Protein AF-A0A3A8PHU3-F1 (afdb_monomer)

Structure (mmCIF, N/CA/C/O backbone):
data_AF-A0A3A8PHU3-F1
#
_entry.id   AF-A0A3A8PHU3-F1
#
loop_
_atom_site.group_PDB
_atom_site.id
_atom_site.type_symbol
_atom_site.label_atom_id
_atom_site.label_alt_id
_atom_site.label_comp_id
_atom_site.label_asym_id
_atom_site.label_entity_id
_atom_site.label_seq_id
_atom_site.pdbx_PDB_ins_code
_atom_site.Cartn_x
_atom_site.Cartn_y
_atom_site.Cartn_z
_atom_site.occupancy
_atom_site.B_iso_or_equiv
_atom_site.auth_seq_id
_atom_site.auth_comp_id
_atom_site.auth_asym_id
_atom_site.auth_atom_id
_atom_site.pdbx_PDB_model_num
ATOM 1 N N . MET A 1 1 ? 0.176 2.051 28.033 1.00 44.84 1 MET A N 1
ATOM 2 C CA . MET A 1 1 ? 0.947 3.198 28.557 1.00 44.84 1 MET A CA 1
ATOM 3 C C . MET A 1 1 ? -0.028 4.339 28.749 1.00 44.84 1 MET A C 1
ATOM 5 O O . MET A 1 1 ? -0.521 4.879 27.767 1.00 44.84 1 MET A O 1
ATOM 9 N N . GLU A 1 2 ? -0.398 4.583 29.999 1.00 39.56 2 GLU A N 1
ATOM 10 C CA . GLU A 1 2 ? -1.423 5.552 30.385 1.00 39.56 2 GLU A CA 1
ATOM 11 C C . GLU A 1 2 ? -0.790 6.934 30.553 1.00 39.56 2 GLU A C 1
ATOM 13 O O . GLU A 1 2 ? 0.273 7.068 31.157 1.00 39.56 2 GLU A O 1
ATOM 18 N N . VAL A 1 3 ? -1.448 7.956 30.014 1.00 45.06 3 VAL A N 1
ATOM 19 C CA . VAL A 1 3 ? -1.248 9.345 30.427 1.00 45.06 3 VAL A CA 1
ATOM 20 C C . VAL A 1 3 ? -2.575 9.740 31.077 1.00 45.06 3 VAL A C 1
ATOM 22 O O . VAL A 1 3 ? -3.591 9.817 30.394 1.00 45.06 3 VAL A O 1
ATOM 25 N N . ASP A 1 4 ? -2.579 9.848 32.408 1.00 47.31 4 ASP A N 1
ATOM 26 C CA . ASP A 1 4 ? -3.698 10.277 33.270 1.00 47.31 4 ASP A CA 1
ATOM 27 C C . ASP A 1 4 ? -4.997 9.441 33.254 1.00 47.31 4 ASP A C 1
ATOM 29 O O . ASP A 1 4 ? -6.063 9.935 33.617 1.00 47.31 4 ASP A O 1
ATOM 33 N N . GLY A 1 5 ? -4.943 8.158 32.873 1.00 58.84 5 GLY A N 1
ATOM 34 C CA . GLY A 1 5 ? -6.094 7.243 32.987 1.00 58.84 5 GLY A CA 1
ATOM 35 C C . GLY A 1 5 ? -7.286 7.570 32.072 1.00 58.84 5 GLY A C 1
ATOM 36 O O . GLY A 1 5 ? -8.345 6.957 32.196 1.00 58.84 5 GLY A O 1
ATOM 37 N N . GLN A 1 6 ? -7.129 8.511 31.136 1.00 60.06 6 GLN A N 1
ATOM 38 C CA . GLN A 1 6 ? -8.112 8.782 30.089 1.00 60.06 6 GLN A CA 1
ATOM 39 C C . GLN A 1 6 ? -7.716 8.087 28.776 1.00 60.06 6 GLN A C 1
ATOM 41 O O . GLN A 1 6 ? -6.538 8.094 28.407 1.00 60.06 6 GLN A O 1
ATOM 46 N N . PRO A 1 7 ? -8.680 7.520 28.025 1.00 68.44 7 PRO A N 1
ATOM 47 C CA . PRO A 1 7 ? -8.408 6.971 26.702 1.00 68.44 7 PRO A CA 1
ATOM 48 C C . PRO A 1 7 ? -7.810 8.042 25.779 1.00 68.44 7 PRO A C 1
ATOM 50 O O . PRO A 1 7 ? -8.379 9.124 25.620 1.00 68.44 7 PRO A O 1
ATOM 53 N N . LEU A 1 8 ? -6.674 7.739 25.144 1.00 77.75 8 LEU A N 1
ATOM 54 C CA . LEU A 1 8 ? -6.095 8.601 24.113 1.00 77.75 8 LEU A CA 1
ATOM 55 C C . LEU A 1 8 ? -7.070 8.706 22.935 1.00 77.75 8 LEU A C 1
ATOM 57 O O . LEU A 1 8 ? -7.395 7.710 22.291 1.00 77.75 8 LEU A O 1
ATOM 61 N N . THR A 1 9 ? -7.519 9.921 22.627 1.00 85.31 9 THR A N 1
ATOM 62 C CA . THR A 1 9 ? -8.315 10.178 21.421 1.00 85.31 9 THR A CA 1
ATOM 63 C C . THR A 1 9 ? -7.416 10.190 20.176 1.00 85.31 9 THR A C 1
ATOM 65 O O . 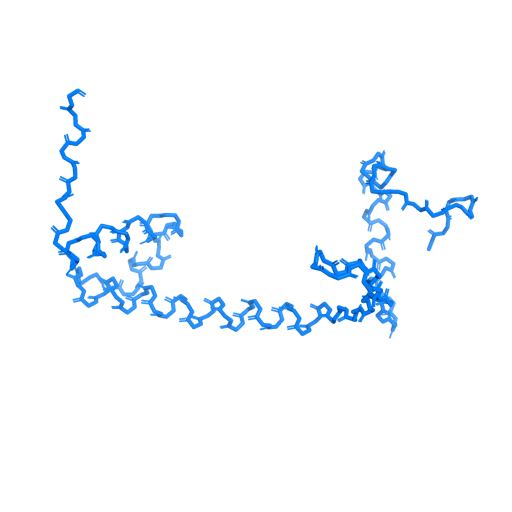THR A 1 9 ? -6.208 10.429 20.293 1.00 85.31 9 THR A O 1
ATOM 68 N N . PRO A 1 10 ? -7.962 9.997 18.957 1.00 80.50 10 PRO A N 1
ATOM 69 C CA . PRO A 1 10 ? -7.171 10.077 17.726 1.00 80.50 10 PRO A CA 1
ATOM 70 C C . PRO A 1 10 ? -6.433 11.410 17.548 1.00 80.50 10 PRO A C 1
ATOM 72 O O . PRO A 1 10 ? -5.294 11.437 17.078 1.00 80.50 10 PRO A O 1
ATOM 75 N N . ASP A 1 11 ? -7.053 12.523 17.940 1.00 87.12 11 ASP A N 1
ATOM 76 C CA . ASP A 1 11 ? -6.420 13.840 17.853 1.00 87.12 11 ASP A CA 1
ATOM 77 C C . ASP A 1 11 ? -5.423 14.071 18.993 1.00 87.12 11 ASP A C 1
ATOM 79 O O . ASP A 1 11 ? -4.344 14.616 18.757 1.00 87.12 11 ASP A O 1
ATOM 83 N N . GLY A 1 12 ? -5.710 13.551 20.192 1.00 89.06 12 GLY A N 1
ATOM 84 C CA . GLY A 1 12 ? -4.755 13.512 21.299 1.00 89.06 12 GLY A CA 1
ATOM 85 C C . GLY A 1 12 ? -3.481 12.746 20.934 1.00 89.06 12 GLY A C 1
ATOM 86 O O . GLY A 1 12 ? -2.381 13.226 21.192 1.00 89.06 12 GLY A O 1
ATOM 87 N N . TRP A 1 13 ? -3.607 11.613 20.236 1.00 87.75 13 TRP A N 1
ATOM 88 C CA . TRP A 1 13 ? -2.472 10.851 19.710 1.00 87.75 13 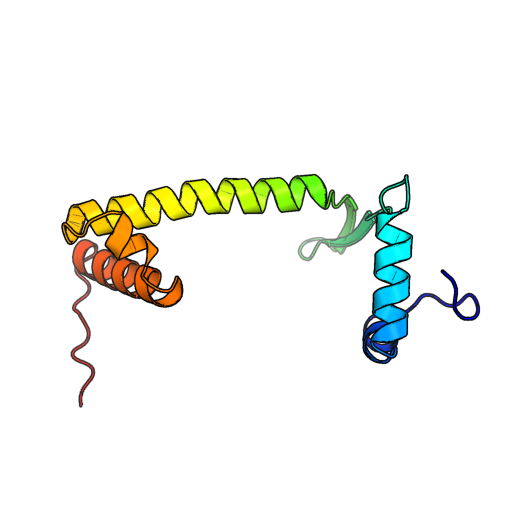TRP A CA 1
ATOM 89 C C . TRP A 1 13 ? -1.612 11.671 18.740 1.00 87.75 13 TRP A C 1
ATOM 91 O O . TRP A 1 13 ? -0.386 11.683 18.855 1.00 87.75 13 TRP A O 1
ATOM 101 N N . LYS A 1 14 ? -2.231 12.383 17.790 1.00 88.31 14 LYS A N 1
ATOM 102 C CA . LYS A 1 14 ? -1.503 13.215 16.813 1.00 88.31 14 LYS A CA 1
ATOM 103 C C . LYS A 1 14 ? -0.763 14.375 17.476 1.00 88.31 14 LYS A C 1
ATOM 105 O O . LYS A 1 14 ? 0.329 14.722 17.025 1.00 88.31 14 LYS A O 1
ATOM 110 N N . ALA A 1 15 ? -1.343 14.946 18.531 1.00 91.12 15 ALA A N 1
ATOM 111 C CA . ALA A 1 15 ? -0.757 16.045 19.290 1.00 91.12 15 ALA A CA 1
ATOM 112 C C . ALA A 1 15 ? 0.477 15.626 20.112 1.00 91.12 15 ALA A C 1
ATOM 114 O O . ALA A 1 15 ? 1.263 16.484 20.517 1.00 91.12 15 ALA A O 1
ATOM 115 N N . LEU A 1 16 ? 0.696 14.323 20.333 1.00 90.88 16 LEU A N 1
ATOM 116 C CA . LEU A 1 16 ? 1.872 13.842 21.052 1.00 90.88 16 LEU A CA 1
ATOM 117 C C . LEU A 1 16 ? 3.176 14.171 20.297 1.00 90.88 16 LEU A C 1
ATOM 119 O O . LEU A 1 16 ? 3.284 13.928 19.081 1.00 90.88 16 LEU A O 1
ATOM 123 N N . PRO A 1 17 ? 4.226 14.621 21.017 1.00 95.62 17 PRO A N 1
ATOM 124 C CA . PRO A 1 17 ? 5.563 14.752 20.453 1.00 95.62 17 PRO A CA 1
ATOM 125 C C . PRO A 1 17 ? 6.009 13.459 19.764 1.00 95.62 17 PRO A C 1
ATOM 127 O O . PRO A 1 17 ? 5.733 12.359 20.248 1.00 95.62 17 PRO A O 1
ATOM 130 N N . VAL A 1 18 ? 6.748 13.581 18.656 1.00 92.00 18 VAL A N 1
ATOM 131 C CA . VAL A 1 18 ? 7.228 12.424 17.871 1.00 92.00 18 VAL A CA 1
ATOM 132 C C . VAL A 1 18 ? 7.974 11.420 18.751 1.00 92.00 18 VAL A C 1
ATOM 134 O O . VAL A 1 18 ? 7.728 10.224 18.642 1.00 92.00 18 VAL A O 1
ATOM 137 N N . ARG A 1 19 ? 8.815 11.899 19.679 1.00 94.50 19 ARG A N 1
ATOM 138 C CA . ARG A 1 19 ? 9.543 11.040 20.628 1.00 94.50 19 ARG A CA 1
ATOM 139 C C . ARG A 1 19 ? 8.611 10.172 21.478 1.00 94.50 19 ARG A C 1
ATOM 141 O O . ARG A 1 19 ? 8.923 9.016 21.727 1.00 94.50 19 ARG A O 1
ATOM 148 N N . SER A 1 20 ? 7.464 10.713 21.888 1.00 94.12 20 SER A N 1
ATOM 149 C CA . SER A 1 20 ? 6.497 9.999 22.719 1.00 94.12 20 SER A CA 1
ATOM 150 C C . SER A 1 20 ? 5.800 8.919 21.901 1.00 94.12 20 SER A C 1
ATOM 152 O O . SER A 1 20 ? 5.749 7.775 22.332 1.00 94.12 20 SER A O 1
ATOM 154 N N . ARG A 1 21 ? 5.351 9.242 20.681 1.00 91.62 21 ARG A N 1
ATOM 155 C CA . ARG A 1 21 ? 4.777 8.247 19.756 1.00 91.62 21 ARG A CA 1
ATOM 156 C C . ARG A 1 21 ? 5.772 7.136 19.414 1.00 91.62 21 ARG A C 1
ATOM 158 O O . ARG A 1 21 ? 5.391 5.972 19.382 1.00 91.62 21 ARG A O 1
ATOM 165 N N . HIS A 1 22 ? 7.041 7.486 19.209 1.00 90.12 22 HIS A N 1
ATOM 166 C CA . HIS A 1 22 ? 8.106 6.515 18.962 1.00 90.12 22 HIS A CA 1
ATOM 167 C C . HIS A 1 22 ? 8.315 5.592 20.172 1.00 90.12 22 HIS A C 1
ATOM 169 O O . HIS A 1 22 ? 8.356 4.378 20.008 1.00 90.12 22 HIS A O 1
ATOM 175 N N . ALA A 1 23 ? 8.384 6.142 21.388 1.00 91.06 23 ALA A N 1
ATOM 176 C CA . ALA A 1 23 ? 8.533 5.347 22.606 1.00 91.06 23 ALA A CA 1
ATOM 177 C C . ALA A 1 23 ? 7.359 4.371 22.814 1.00 91.06 23 ALA A C 1
ATOM 179 O O . ALA A 1 23 ? 7.582 3.218 23.170 1.00 91.06 23 ALA A O 1
ATOM 180 N N . VAL A 1 24 ? 6.121 4.802 22.521 1.00 87.75 24 VAL A N 1
ATOM 181 C CA . VAL A 1 24 ? 4.938 3.919 22.523 1.00 87.75 24 VAL A CA 1
ATOM 182 C C . VAL A 1 24 ? 5.123 2.764 21.536 1.00 87.75 24 VAL A C 1
ATOM 184 O O . VAL A 1 24 ? 4.864 1.619 21.888 1.00 87.75 24 VAL A O 1
ATOM 187 N N . ALA A 1 25 ? 5.560 3.056 20.307 1.00 86.12 25 ALA A N 1
ATOM 188 C CA . ALA A 1 25 ? 5.719 2.045 19.264 1.00 86.12 25 ALA A CA 1
ATOM 189 C C . ALA A 1 25 ? 6.768 0.984 19.636 1.00 86.12 25 ALA A C 1
ATOM 191 O O . ALA A 1 25 ? 6.520 -0.200 19.428 1.00 86.12 25 ALA A O 1
ATOM 192 N N . LEU A 1 26 ? 7.895 1.392 20.229 1.00 88.75 26 LEU A N 1
ATOM 193 C CA . LEU A 1 26 ? 8.912 0.458 20.724 1.00 88.75 26 LEU A CA 1
ATOM 194 C C . LEU A 1 26 ? 8.369 -0.420 21.855 1.00 88.75 26 LEU A C 1
ATOM 196 O O . LEU A 1 26 ? 8.487 -1.638 21.785 1.00 88.75 26 LEU A O 1
ATOM 200 N N . ALA A 1 27 ? 7.691 0.176 22.838 1.00 87.31 27 ALA A N 1
ATOM 201 C CA . ALA A 1 27 ? 7.095 -0.579 23.938 1.00 87.31 27 ALA A CA 1
ATOM 202 C C . ALA A 1 27 ? 6.031 -1.589 23.461 1.00 87.31 27 ALA A C 1
ATOM 204 O O . ALA A 1 27 ? 5.922 -2.677 24.018 1.00 87.31 27 ALA A O 1
ATOM 205 N N . LEU A 1 28 ? 5.255 -1.253 22.422 1.00 81.19 28 LEU A N 1
ATOM 206 C CA . LEU A 1 28 ? 4.307 -2.183 21.796 1.00 81.19 28 LEU A CA 1
ATOM 207 C C . LEU A 1 28 ? 5.015 -3.314 21.041 1.00 81.19 28 LEU A C 1
ATOM 209 O O . LEU A 1 28 ? 4.552 -4.448 21.093 1.00 81.19 28 LEU A O 1
ATOM 213 N N . ALA A 1 29 ? 6.123 -3.020 20.355 1.00 80.75 29 ALA A N 1
ATOM 214 C CA . ALA A 1 29 ? 6.898 -4.014 19.612 1.00 80.75 29 ALA A CA 1
ATOM 215 C C . ALA A 1 29 ? 7.602 -5.032 20.526 1.00 80.75 29 ALA A C 1
ATOM 217 O O . ALA A 1 29 ? 7.792 -6.179 20.132 1.00 80.75 29 ALA A O 1
ATOM 218 N N . GLU A 1 30 ? 7.970 -4.621 21.740 1.00 85.44 30 GLU A N 1
ATOM 219 C CA . GLU A 1 30 ? 8.530 -5.499 22.777 1.00 85.44 30 GLU A CA 1
ATOM 220 C C . GLU A 1 30 ? 7.455 -6.314 23.520 1.00 85.44 30 GLU A C 1
ATOM 222 O O . GLU A 1 30 ? 7.773 -7.252 24.254 1.00 85.44 30 GLU A O 1
ATOM 227 N N . GLY A 1 31 ? 6.177 -5.971 23.339 1.00 81.06 31 GLY A N 1
ATOM 228 C CA . GLY A 1 31 ? 5.059 -6.672 23.953 1.00 81.06 31 GLY A CA 1
ATOM 229 C C . GLY A 1 31 ? 4.908 -8.102 23.429 1.00 81.06 31 GLY A C 1
ATOM 230 O O . GLY A 1 31 ? 5.044 -8.376 22.241 1.00 81.06 31 GLY A O 1
ATOM 231 N N . THR A 1 32 ? 4.567 -9.031 24.322 1.00 73.06 32 THR A N 1
ATOM 232 C CA . THR A 1 32 ? 4.320 -10.445 23.976 1.00 73.06 32 THR A CA 1
ATOM 233 C C . THR A 1 32 ? 2.858 -10.740 23.641 1.00 73.06 32 THR A C 1
ATOM 235 O O . THR A 1 32 ? 2.530 -11.852 23.236 1.00 73.06 32 THR A O 1
ATOM 238 N N . THR A 1 33 ? 1.969 -9.761 23.830 1.00 74.50 33 THR A N 1
ATOM 239 C CA . THR A 1 33 ? 0.527 -9.874 23.583 1.00 74.50 33 THR A CA 1
ATOM 240 C C . THR A 1 33 ? 0.125 -8.855 22.528 1.00 74.50 33 THR A C 1
ATOM 242 O O . THR A 1 33 ? 0.460 -7.676 22.648 1.00 74.50 33 THR A O 1
ATOM 245 N N . ALA A 1 34 ? -0.588 -9.304 21.497 1.00 69.00 34 ALA A N 1
ATOM 246 C CA . ALA A 1 34 ? -1.159 -8.400 20.509 1.00 69.00 34 ALA A CA 1
ATOM 247 C C . ALA A 1 34 ? -2.250 -7.529 21.165 1.00 69.00 34 ALA A C 1
ATOM 249 O O . ALA A 1 34 ? -2.959 -8.018 22.047 1.00 69.00 34 ALA A O 1
ATOM 250 N N . PRO A 1 35 ? -2.400 -6.253 20.770 1.00 70.50 35 PRO A N 1
ATOM 251 C CA . PRO A 1 35 ? -3.519 -5.447 21.234 1.00 70.50 35 PRO A CA 1
ATOM 252 C C . PRO A 1 35 ? -4.842 -6.099 20.816 1.00 70.50 35 PRO A C 1
ATOM 254 O O . PRO A 1 35 ? -4.970 -6.560 19.682 1.00 70.50 35 PRO A O 1
ATOM 257 N N . ASP A 1 36 ? -5.813 -6.109 21.729 1.00 74.56 36 ASP A N 1
ATOM 258 C CA . ASP A 1 36 ? -7.199 -6.425 21.393 1.00 74.56 36 ASP A CA 1
ATOM 259 C C . ASP A 1 36 ? -7.732 -5.342 20.440 1.00 74.56 36 ASP A C 1
ATOM 261 O O . ASP A 1 36 ? -7.638 -4.142 20.719 1.00 74.56 36 ASP A O 1
ATOM 265 N N . LEU A 1 37 ? -8.222 -5.775 19.281 1.00 82.06 37 LEU A N 1
ATOM 266 C CA . LEU A 1 37 ? -8.710 -4.922 18.200 1.00 82.06 37 LEU A CA 1
ATOM 267 C C . LEU A 1 37 ? -10.177 -5.239 17.881 1.00 82.06 37 LEU A C 1
ATOM 269 O O . LEU A 1 37 ? -10.583 -5.306 16.716 1.00 82.06 37 LEU A O 1
ATOM 273 N N . GLY A 1 38 ? -10.974 -5.409 18.938 1.00 86.62 38 GLY A N 1
ATOM 274 C CA . GLY A 1 38 ? -12.429 -5.387 18.875 1.00 86.62 38 GLY A CA 1
ATOM 275 C C . GLY A 1 38 ? -12.964 -4.038 18.381 1.00 86.62 38 GLY A C 1
ATOM 276 O O . GLY A 1 38 ? -12.651 -2.967 18.907 1.00 86.62 38 GLY A O 1
ATOM 277 N N . LEU A 1 39 ? -13.798 -4.085 17.348 1.00 85.38 39 LEU A N 1
ATOM 278 C CA . LEU A 1 39 ? -14.504 -2.953 16.762 1.00 85.38 39 LEU A CA 1
ATOM 279 C C . LEU A 1 39 ? -16.000 -3.143 16.994 1.00 85.38 39 LEU A C 1
ATOM 281 O O . LEU A 1 39 ? -16.591 -4.124 16.548 1.00 85.38 39 LEU A O 1
ATOM 285 N N . LEU A 1 40 ? -16.626 -2.159 17.634 1.00 90.31 40 LEU A N 1
ATOM 286 C CA . LEU A 1 40 ? -18.076 -2.086 17.759 1.00 90.31 40 LEU A CA 1
ATOM 287 C C . LEU A 1 40 ? -18.618 -1.044 16.787 1.00 90.31 40 LEU A C 1
ATOM 289 O O . LEU A 1 40 ? -18.287 0.140 16.858 1.00 90.31 40 LEU A O 1
ATOM 293 N N . GLY A 1 41 ? -19.468 -1.495 15.872 1.00 90.25 41 GLY A N 1
ATOM 294 C CA . GLY A 1 41 ? -20.130 -0.657 14.883 1.00 90.25 41 GLY A CA 1
ATOM 295 C C . GLY A 1 41 ? -21.638 -0.859 14.888 1.00 90.25 41 GLY A C 1
ATOM 296 O O . GLY A 1 41 ? -22.164 -1.796 15.487 1.00 90.25 41 GLY A O 1
ATOM 297 N N . ARG A 1 42 ? -22.357 0.017 14.186 1.00 94.44 42 ARG A N 1
ATOM 298 C CA . ARG A 1 42 ? -23.765 -0.218 13.851 1.00 94.44 42 ARG A CA 1
ATOM 299 C C . ARG A 1 42 ? -23.897 -0.598 12.390 1.00 94.44 42 ARG A C 1
ATOM 301 O O . ARG A 1 42 ? -23.265 0.012 11.531 1.00 94.44 42 ARG A O 1
ATOM 308 N N . CYS A 1 43 ? -24.758 -1.569 12.111 1.00 92.38 43 CYS A N 1
ATOM 309 C CA . CYS A 1 43 ? 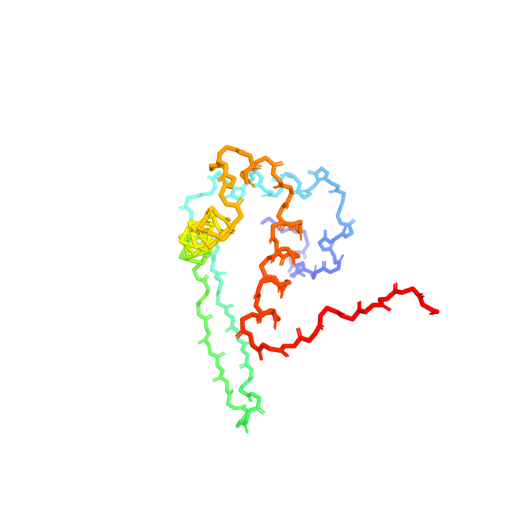-25.122 -1.907 10.745 1.00 92.38 43 CYS A CA 1
ATOM 310 C C . CYS A 1 43 ? -25.799 -0.697 10.077 1.00 92.38 43 CYS A C 1
ATOM 312 O O . CYS A 1 43 ? -26.826 -0.239 10.588 1.00 92.38 43 CYS A O 1
ATOM 314 N N . PRO A 1 44 ? -25.299 -0.200 8.930 1.00 92.06 44 PRO A N 1
ATOM 315 C CA . PRO A 1 44 ? -25.900 0.950 8.255 1.00 92.06 44 PRO A CA 1
ATOM 316 C C . PRO A 1 44 ? -27.307 0.656 7.708 1.00 92.06 44 PRO A C 1
ATOM 318 O O . PRO A 1 44 ? -28.066 1.585 7.462 1.00 92.06 44 PRO A O 1
ATOM 321 N N . GLN A 1 45 ? -27.674 -0.620 7.541 1.00 95.75 45 GLN A N 1
ATOM 322 C CA . GLN A 1 45 ? -28.977 -1.027 7.009 1.00 95.75 45 GLN A CA 1
ATOM 323 C C . GLN A 1 45 ? -30.039 -1.239 8.100 1.00 95.75 45 GLN A C 1
ATOM 325 O O . GLN A 1 45 ? -31.183 -0.836 7.917 1.00 95.75 45 GLN A O 1
ATOM 330 N N . CYS A 1 46 ? -29.693 -1.886 9.220 1.00 96.19 46 CYS A N 1
ATOM 331 C CA . CYS A 1 46 ? -30.671 -2.283 10.247 1.00 96.19 46 CYS A CA 1
ATOM 332 C C . CYS A 1 46 ? -30.388 -1.727 11.650 1.00 96.19 46 CYS A C 1
ATOM 334 O O . CYS A 1 46 ? -31.152 -1.992 12.573 1.00 96.19 46 CYS A O 1
ATOM 336 N N . SER A 1 47 ? -29.309 -0.959 11.831 1.00 94.75 47 SER A N 1
ATOM 337 C CA . SER A 1 47 ? -28.880 -0.375 13.114 1.00 94.75 47 SER A CA 1
ATOM 338 C C . SER A 1 47 ? -28.529 -1.363 14.235 1.00 94.75 47 SER A C 1
ATOM 340 O O . SER A 1 47 ? -28.247 -0.921 15.349 1.00 94.75 47 SER A O 1
ATOM 342 N N . ALA A 1 48 ? -28.498 -2.671 13.963 1.00 95.69 48 ALA A N 1
ATOM 343 C CA . ALA A 1 48 ? -28.017 -3.662 14.921 1.00 95.69 48 ALA A CA 1
ATOM 344 C C . ALA A 1 48 ? -26.540 -3.423 15.272 1.00 95.69 48 ALA A C 1
ATOM 346 O O . ALA A 1 48 ? -25.769 -2.938 14.436 1.00 95.69 48 ALA A O 1
ATOM 347 N N . TRP A 1 49 ? -26.155 -3.774 16.500 1.00 95.31 49 TRP A N 1
ATOM 348 C CA . TRP A 1 49 ? -24.754 -3.783 16.909 1.00 95.31 49 TRP A CA 1
ATOM 349 C C . TRP A 1 49 ? -24.002 -4.893 16.177 1.00 95.31 49 TRP A C 1
ATOM 351 O O . TRP A 1 49 ? -24.483 -6.019 16.071 1.00 95.31 49 TRP A O 1
ATOM 361 N N . LEU A 1 50 ? -22.832 -4.540 15.661 1.00 92.25 50 LEU A N 1
ATOM 362 C CA . LEU A 1 50 ? -21.876 -5.435 15.033 1.00 92.25 50 LEU A CA 1
ATOM 363 C C . LEU A 1 50 ? -20.610 -5.405 15.875 1.00 92.25 50 LEU A C 1
ATOM 365 O O . LEU A 1 50 ? -20.051 -4.331 16.098 1.00 92.25 50 LEU A O 1
ATOM 369 N N . GLU A 1 51 ? -20.170 -6.575 16.307 1.00 91.12 51 GLU A N 1
ATOM 370 C CA . GLU A 1 51 ? -18.865 -6.776 16.919 1.00 91.12 51 GLU A CA 1
ATOM 371 C C . GLU A 1 51 ? -17.967 -7.440 15.879 1.00 91.12 51 GLU A C 1
ATOM 373 O O . GLU A 1 51 ? -18.335 -8.456 15.284 1.00 91.12 51 GLU A O 1
ATOM 378 N N . LEU A 1 52 ? -16.835 -6.807 15.583 1.00 86.56 52 LEU A N 1
ATOM 379 C CA . LEU A 1 52 ? -15.858 -7.300 14.626 1.00 86.56 52 LEU A CA 1
ATOM 380 C C . LEU A 1 52 ? -14.506 -7.397 15.311 1.00 86.56 52 LEU A C 1
ATOM 382 O O . LEU A 1 52 ? -14.064 -6.437 15.931 1.00 86.56 52 LEU A O 1
ATOM 386 N N . GLU A 1 53 ? -13.813 -8.510 15.124 1.00 86.50 53 GLU A N 1
ATOM 387 C CA . GLU A 1 53 ? -12.404 -8.604 15.486 1.00 86.50 53 GLU A CA 1
ATOM 388 C C . GLU A 1 53 ? -11.539 -8.297 14.268 1.00 86.50 53 GLU A C 1
ATOM 390 O O . GLU A 1 53 ? -11.716 -8.871 13.186 1.00 86.50 53 GLU A O 1
ATOM 395 N N . LEU A 1 54 ? -10.597 -7.374 14.438 1.00 84.12 54 LEU A N 1
ATOM 396 C CA . LEU A 1 54 ? -9.596 -7.080 13.428 1.00 84.12 54 LEU A CA 1
ATOM 397 C C . LEU A 1 54 ? -8.281 -7.759 13.802 1.00 84.12 54 LEU A C 1
ATOM 399 O O . LEU A 1 54 ? -7.551 -7.267 14.652 1.00 84.12 54 LEU A O 1
ATOM 403 N N . ASP A 1 55 ? -7.929 -8.839 13.110 1.00 82.94 55 ASP A N 1
ATOM 404 C CA . ASP A 1 55 ? -6.573 -9.384 13.186 1.00 82.94 55 ASP A CA 1
ATOM 405 C C . ASP A 1 55 ? -5.639 -8.566 12.263 1.00 82.94 55 ASP A C 1
ATOM 407 O O . ASP A 1 55 ? -5.751 -8.647 11.029 1.00 82.94 55 ASP A O 1
ATOM 411 N N . PRO A 1 56 ? -4.705 -7.770 12.819 1.00 80.12 56 PRO A N 1
ATOM 412 C CA . PRO A 1 56 ? -3.823 -6.917 12.036 1.00 80.12 56 PRO A CA 1
ATOM 413 C C . PRO A 1 56 ? -2.799 -7.737 11.241 1.00 80.12 56 PRO A C 1
ATOM 415 O O . PRO A 1 56 ? -2.384 -7.307 10.162 1.00 80.12 56 PRO A O 1
ATOM 418 N N . PHE A 1 57 ? -2.417 -8.925 11.720 1.00 80.75 57 PHE A N 1
ATOM 419 C CA . PHE A 1 57 ? -1.499 -9.817 11.019 1.00 80.75 57 PHE A CA 1
ATOM 420 C C . PHE A 1 57 ? -2.197 -10.502 9.852 1.00 80.75 57 PHE A C 1
ATOM 422 O O . PHE A 1 57 ? -1.643 -10.538 8.753 1.00 80.75 57 PHE A O 1
ATOM 429 N N . ALA A 1 58 ? -3.423 -10.992 10.047 1.00 82.12 58 ALA A N 1
ATOM 430 C CA . ALA A 1 58 ? -4.215 -11.548 8.954 1.00 82.12 58 ALA A CA 1
ATOM 431 C C . ALA A 1 58 ? -4.518 -10.489 7.885 1.00 82.12 58 ALA A C 1
ATOM 433 O O . ALA A 1 58 ? -4.400 -10.781 6.690 1.00 82.12 58 ALA A O 1
ATOM 434 N N . LEU A 1 59 ? -4.845 -9.258 8.298 1.00 83.00 59 LEU A N 1
ATOM 435 C 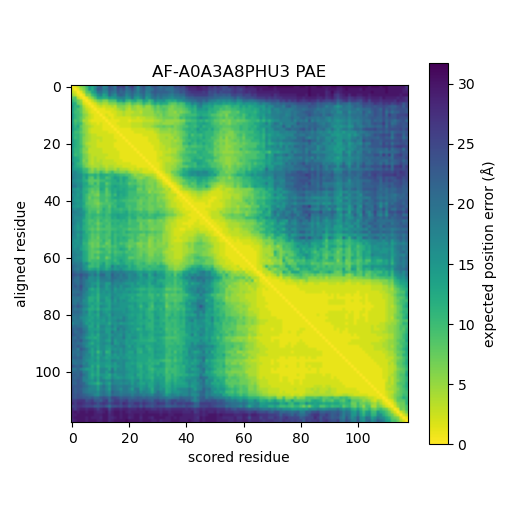CA . LEU A 1 59 ? -5.040 -8.127 7.394 1.00 83.00 59 LEU A CA 1
ATOM 436 C C . LEU A 1 59 ? -3.765 -7.838 6.597 1.00 83.00 59 LEU A C 1
ATOM 438 O O . LEU A 1 59 ? -3.798 -7.871 5.370 1.00 83.00 59 LEU A O 1
ATOM 442 N N . LEU A 1 60 ? -2.632 -7.624 7.273 1.00 81.56 60 LEU A N 1
ATOM 443 C CA . LEU A 1 60 ? -1.353 -7.355 6.616 1.00 81.56 60 LEU A CA 1
ATOM 444 C C . LEU A 1 60 ? -0.963 -8.487 5.662 1.00 81.56 60 LEU A C 1
ATOM 446 O O . LEU A 1 60 ? -0.600 -8.235 4.518 1.00 81.56 60 LEU A O 1
ATOM 450 N N . ALA A 1 61 ? -1.080 -9.741 6.098 1.00 78.62 61 ALA A N 1
ATOM 451 C CA . ALA A 1 61 ? -0.755 -10.895 5.273 1.00 78.62 61 ALA A CA 1
ATOM 452 C C . ALA A 1 61 ? -1.666 -10.995 4.038 1.00 78.62 61 ALA A C 1
ATOM 454 O O . ALA A 1 61 ? -1.200 -11.373 2.963 1.00 78.62 61 ALA A O 1
ATOM 455 N N . ARG A 1 62 ? -2.951 -10.634 4.160 1.00 80.75 62 ARG A N 1
ATOM 456 C CA . ARG A 1 62 ? -3.870 -10.527 3.019 1.00 80.75 62 ARG A CA 1
ATOM 457 C C . ARG A 1 62 ? -3.444 -9.420 2.060 1.00 80.75 62 ARG A C 1
ATOM 459 O O . ARG A 1 62 ? -3.398 -9.680 0.864 1.00 80.75 62 ARG A O 1
ATOM 466 N N . GLU A 1 63 ? -3.112 -8.232 2.559 1.00 82.50 63 GLU A N 1
ATOM 467 C CA . GLU A 1 63 ? -2.670 -7.113 1.716 1.00 82.50 63 GLU A CA 1
ATOM 468 C C . GLU A 1 63 ? -1.344 -7.424 1.006 1.00 82.50 63 GLU A C 1
ATOM 470 O O . GLU A 1 63 ? -1.193 -7.131 -0.178 1.00 82.50 63 GLU A O 1
ATOM 475 N N . LEU A 1 64 ? -0.407 -8.096 1.683 1.00 80.88 64 LEU A N 1
ATOM 476 C CA . LEU A 1 64 ? 0.855 -8.544 1.087 1.00 80.88 64 LEU A CA 1
ATOM 477 C C . LEU A 1 64 ? 0.629 -9.605 0.000 1.00 80.88 64 LEU A C 1
ATOM 479 O O . LEU A 1 64 ? 1.133 -9.454 -1.113 1.00 80.88 64 LEU A O 1
ATOM 483 N N . ARG A 1 65 ? -0.166 -10.649 0.284 1.00 78.56 65 ARG A N 1
ATOM 484 C CA . ARG A 1 65 ? -0.509 -11.688 -0.707 1.00 78.56 65 ARG A CA 1
ATOM 485 C C . ARG A 1 65 ? -1.272 -11.110 -1.897 1.00 78.56 65 ARG A C 1
ATOM 487 O O . ARG A 1 65 ? -0.945 -11.413 -3.041 1.00 78.56 65 ARG A O 1
ATOM 494 N N . GLY A 1 66 ? -2.261 -10.257 -1.633 1.00 77.00 66 GLY A N 1
ATOM 495 C CA . GLY A 1 66 ? -3.020 -9.559 -2.667 1.00 77.00 66 GLY A CA 1
ATOM 496 C C . GLY A 1 66 ? -2.133 -8.632 -3.497 1.00 77.00 66 GLY A C 1
ATOM 497 O O . GLY A 1 66 ? -2.301 -8.550 -4.710 1.00 77.00 66 GLY A O 1
ATOM 498 N N . GLY A 1 67 ? -1.152 -7.983 -2.868 1.00 81.25 67 GLY A N 1
ATOM 499 C CA . GLY A 1 67 ? -0.160 -7.146 -3.534 1.00 81.25 67 GLY A CA 1
ATOM 500 C C . GLY A 1 67 ? 0.713 -7.921 -4.521 1.00 81.25 67 GLY A C 1
ATOM 501 O O . GLY A 1 67 ? 0.891 -7.453 -5.643 1.00 81.25 67 GLY A O 1
ATOM 502 N N . ALA A 1 68 ? 1.198 -9.104 -4.134 1.00 81.06 68 ALA A N 1
ATOM 503 C CA . ALA A 1 68 ? 2.011 -9.962 -4.998 1.00 81.06 68 ALA A CA 1
ATOM 504 C C . ALA A 1 68 ? 1.222 -10.462 -6.221 1.00 81.06 68 ALA A C 1
ATOM 506 O O . ALA A 1 68 ? 1.607 -10.170 -7.350 1.00 81.06 68 ALA A O 1
ATOM 507 N N . ALA A 1 69 ? 0.059 -11.089 -6.007 1.00 85.69 69 ALA A N 1
ATOM 508 C CA . ALA A 1 69 ? -0.785 -11.585 -7.102 1.00 85.69 69 ALA A CA 1
ATOM 509 C C . ALA A 1 69 ? -1.246 -10.456 -8.047 1.00 85.69 69 ALA A C 1
ATOM 511 O O . ALA A 1 69 ? -1.336 -10.617 -9.268 1.00 85.69 69 ALA A O 1
ATOM 512 N N . ARG A 1 70 ? -1.516 -9.269 -7.488 1.00 88.12 70 ARG A N 1
ATOM 513 C CA . ARG A 1 70 ? -1.844 -8.083 -8.279 1.00 88.12 70 ARG A CA 1
ATOM 514 C C . ARG A 1 70 ? -0.653 -7.612 -9.105 1.00 88.12 70 ARG A C 1
ATOM 516 O O . ARG A 1 70 ? -0.847 -7.292 -10.270 1.00 88.12 70 ARG A O 1
ATOM 523 N N . LEU A 1 71 ? 0.548 -7.558 -8.530 1.00 92.88 71 LEU A N 1
ATOM 524 C CA . LEU A 1 71 ? 1.746 -7.137 -9.255 1.00 92.88 71 LEU A CA 1
ATOM 525 C C . LEU A 1 71 ? 2.072 -8.100 -10.401 1.00 92.88 71 LEU A C 1
ATOM 527 O O . LEU A 1 71 ? 2.371 -7.636 -11.495 1.00 92.88 71 LEU A O 1
ATOM 531 N N . GLU A 1 72 ? 1.942 -9.407 -10.180 1.00 93.75 72 GLU A N 1
ATOM 532 C CA . GLU A 1 72 ? 2.091 -10.419 -11.232 1.00 93.75 72 GLU A CA 1
ATOM 533 C C . GLU A 1 72 ? 1.108 -10.176 -12.384 1.00 93.75 72 GLU A C 1
ATOM 535 O O . GLU A 1 72 ? 1.506 -10.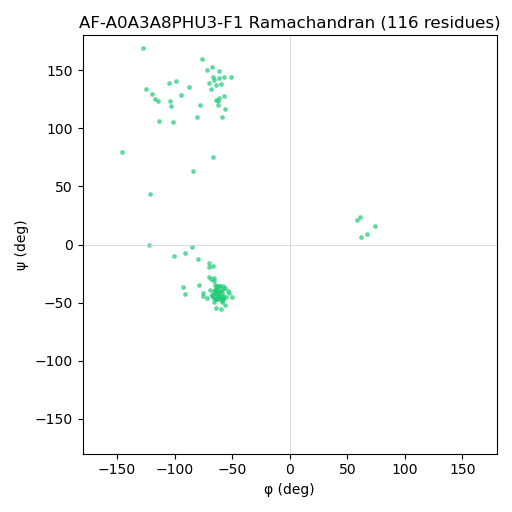176 -13.545 1.00 93.75 72 GLU A O 1
ATOM 540 N N . SER A 1 73 ? -0.156 -9.873 -12.071 1.00 94.75 73 SER A N 1
ATOM 541 C CA . SER A 1 73 ? -1.167 -9.537 -13.083 1.00 94.75 73 SER A CA 1
ATOM 542 C C . SER A 1 73 ? -0.830 -8.238 -13.831 1.00 94.75 73 SER A C 1
ATOM 544 O O . SER A 1 73 ? -0.971 -8.171 -15.050 1.00 94.75 73 SER A O 1
ATOM 546 N N . GLU A 1 74 ? -0.357 -7.206 -13.118 1.00 96.88 74 GLU A N 1
ATOM 547 C CA . GLU A 1 74 ? 0.100 -5.945 -13.721 1.00 96.88 74 GLU A CA 1
ATOM 548 C C . GLU A 1 74 ? 1.251 -6.197 -14.710 1.00 96.88 74 GLU A C 1
ATOM 550 O O . GLU A 1 74 ? 1.203 -5.723 -15.845 1.00 96.88 74 GLU A O 1
ATOM 555 N N . VAL A 1 75 ? 2.273 -6.952 -14.291 1.00 97.81 75 VAL A N 1
ATOM 556 C CA . VAL A 1 75 ? 3.447 -7.280 -15.113 1.00 97.81 75 VAL A CA 1
ATOM 557 C C . VAL A 1 75 ? 3.050 -8.134 -16.308 1.00 97.81 75 VAL A C 1
ATOM 559 O O . VAL A 1 75 ? 3.436 -7.805 -17.425 1.00 97.81 75 VAL A O 1
ATOM 562 N N . HIS A 1 76 ? 2.250 -9.181 -16.096 1.00 97.56 76 HIS A N 1
ATOM 563 C CA . HIS A 1 76 ? 1.793 -10.069 -17.158 1.00 97.56 76 HIS A CA 1
ATOM 564 C C . HIS A 1 76 ? 1.076 -9.297 -18.269 1.00 97.56 76 HIS A C 1
ATOM 566 O O . HIS A 1 76 ? 1.473 -9.397 -19.428 1.00 97.56 76 HIS A O 1
ATOM 572 N N . CYS A 1 77 ? 0.076 -8.477 -17.927 1.00 97.69 77 CYS A N 1
ATOM 573 C CA . CYS A 1 77 ? -0.669 -7.700 -18.918 1.00 97.69 77 CYS A CA 1
ATOM 574 C C . CYS A 1 77 ? 0.233 -6.712 -19.669 1.00 97.69 77 CYS A C 1
ATOM 576 O O . CYS A 1 77 ? 0.156 -6.607 -20.892 1.00 97.69 77 CYS A O 1
ATOM 578 N N . LEU A 1 78 ? 1.113 -5.997 -18.960 1.00 98.31 78 LEU A N 1
ATOM 579 C CA . LEU A 1 78 ? 2.002 -5.026 -19.598 1.00 98.31 78 LEU A CA 1
ATOM 580 C C . LEU A 1 78 ? 3.037 -5.702 -20.506 1.00 98.31 78 LEU A C 1
ATOM 582 O O . LEU A 1 78 ? 3.242 -5.246 -21.627 1.00 98.31 78 LEU A O 1
ATOM 586 N N . ALA A 1 79 ? 3.650 -6.800 -20.064 1.00 98.38 79 ALA A N 1
ATOM 587 C CA . ALA A 1 79 ? 4.611 -7.553 -20.865 1.00 98.38 79 ALA A CA 1
ATOM 588 C C . ALA A 1 79 ? 3.943 -8.189 -22.092 1.00 98.38 79 ALA A C 1
ATOM 590 O O . ALA A 1 79 ? 4.508 -8.165 -23.183 1.00 98.38 79 ALA A O 1
ATOM 591 N N . PHE A 1 80 ? 2.726 -8.717 -21.938 1.00 98.12 80 PHE A N 1
ATOM 592 C CA . PHE A 1 80 ? 1.991 -9.356 -23.027 1.00 98.12 80 PHE A CA 1
ATOM 593 C C . PHE A 1 80 ? 1.631 -8.372 -24.150 1.00 98.12 80 PHE A C 1
ATOM 595 O O . PHE A 1 80 ? 1.781 -8.717 -25.318 1.00 98.12 80 PHE A O 1
ATOM 602 N N . HIS A 1 81 ? 1.203 -7.151 -23.809 1.00 97.94 81 HIS A N 1
ATOM 603 C CA . HIS A 1 81 ? 0.738 -6.165 -24.793 1.00 97.94 81 HIS A CA 1
ATOM 604 C C . HIS A 1 81 ? 1.824 -5.210 -25.302 1.00 97.94 81 HIS A C 1
ATOM 606 O O . HIS A 1 81 ? 1.809 -4.840 -26.472 1.00 97.94 81 HIS A O 1
ATOM 612 N N . TYR A 1 82 ? 2.760 -4.796 -24.445 1.00 96.94 82 TYR A N 1
ATOM 613 C CA . TYR A 1 82 ? 3.810 -3.839 -24.819 1.00 96.94 82 TYR A CA 1
ATOM 614 C C . TYR A 1 82 ? 5.159 -4.501 -25.114 1.00 96.94 82 TYR A C 1
ATOM 616 O O . TYR A 1 82 ? 6.068 -3.830 -25.602 1.00 96.94 82 TYR A O 1
ATOM 624 N N . HIS A 1 83 ? 5.306 -5.798 -24.818 1.00 97.69 83 HIS A N 1
ATOM 625 C CA . HIS A 1 83 ? 6.540 -6.573 -25.007 1.00 97.69 83 HIS A CA 1
ATOM 626 C C . HIS A 1 83 ? 7.764 -6.019 -24.263 1.00 97.69 83 HIS A C 1
ATOM 628 O O . HIS A 1 83 ? 8.906 -6.329 -24.603 1.00 97.69 83 HIS A O 1
ATOM 634 N N . TRP A 1 84 ? 7.537 -5.209 -23.227 1.00 98.31 84 TRP A N 1
ATOM 635 C CA . TRP A 1 84 ? 8.593 -4.760 -22.326 1.00 98.31 84 TRP A CA 1
ATOM 636 C C . TRP A 1 84 ? 9.065 -5.905 -21.438 1.00 98.31 84 TRP A C 1
ATOM 638 O O . TRP A 1 84 ? 8.289 -6.800 -21.090 1.00 98.31 84 TRP A O 1
ATOM 648 N N . SER A 1 85 ? 10.339 -5.860 -21.049 1.00 98.06 85 SER A N 1
ATOM 649 C CA . SER A 1 85 ? 10.866 -6.833 -20.101 1.00 98.06 85 SER A CA 1
ATOM 650 C C . SER A 1 85 ? 10.226 -6.641 -18.723 1.00 98.06 85 SER A C 1
ATOM 652 O O . SER A 1 85 ? 9.840 -5.532 -18.342 1.00 98.06 85 SER A O 1
ATOM 654 N N . GLU A 1 86 ? 10.149 -7.719 -17.941 1.00 97.56 86 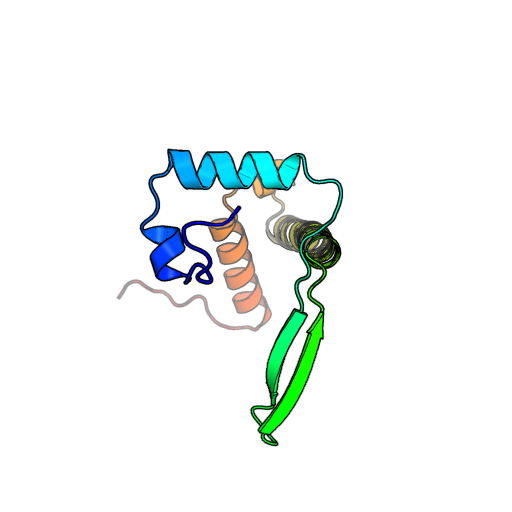GLU A N 1
ATOM 655 C CA . GLU A 1 86 ? 9.694 -7.649 -16.549 1.00 97.56 86 GLU A CA 1
ATOM 656 C C . GLU A 1 86 ? 10.498 -6.612 -15.747 1.00 97.56 86 GLU A C 1
ATOM 658 O O . GLU A 1 86 ? 9.920 -5.825 -14.999 1.00 97.56 86 GLU A O 1
ATOM 663 N N . ALA A 1 87 ? 11.814 -6.544 -15.969 1.00 97.69 87 ALA A N 1
ATOM 664 C CA . ALA A 1 8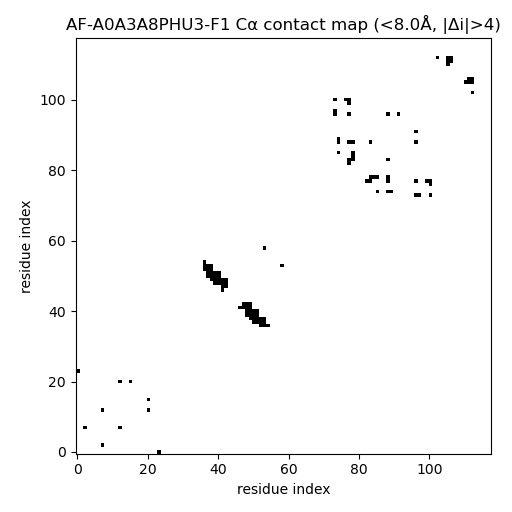7 ? 12.690 -5.576 -15.318 1.00 97.69 87 ALA A CA 1
ATOM 665 C C . ALA A 1 87 ? 12.304 -4.122 -15.648 1.00 97.69 87 ALA A C 1
ATOM 667 O O . ALA A 1 87 ? 12.209 -3.295 -14.738 1.00 97.69 87 ALA A O 1
ATOM 668 N N . ASP A 1 88 ? 12.018 -3.816 -16.917 1.00 98.19 88 ASP A N 1
ATOM 669 C CA . ASP A 1 88 ? 11.597 -2.472 -17.336 1.00 98.19 88 ASP A CA 1
ATOM 670 C C . ASP A 1 88 ? 10.245 -2.089 -16.722 1.00 98.19 88 ASP A C 1
ATOM 672 O O . ASP A 1 88 ? 10.052 -0.957 -16.275 1.00 98.19 88 ASP A O 1
ATOM 676 N N . ILE A 1 89 ? 9.309 -3.040 -16.640 1.00 98.12 89 ILE A N 1
ATOM 677 C CA . ILE A 1 89 ? 7.988 -2.819 -16.039 1.00 98.12 89 ILE A CA 1
ATOM 678 C C . ILE A 1 89 ? 8.106 -2.584 -14.529 1.00 98.12 89 ILE A C 1
ATOM 680 O O . ILE A 1 89 ? 7.462 -1.677 -13.988 1.00 98.12 89 ILE A O 1
ATOM 684 N N . LEU A 1 90 ? 8.927 -3.372 -13.832 1.00 96.56 90 LEU A N 1
ATOM 685 C CA . LEU A 1 90 ? 9.160 -3.218 -12.395 1.00 96.56 90 LEU A CA 1
ATOM 686 C C . LEU A 1 90 ? 9.878 -1.903 -12.060 1.00 96.56 90 LEU A C 1
ATOM 688 O O . LEU A 1 90 ? 9.618 -1.335 -10.997 1.00 96.56 90 LEU A O 1
ATOM 692 N N . ALA A 1 91 ? 10.696 -1.374 -12.975 1.00 97.62 91 ALA A N 1
ATOM 693 C CA . ALA A 1 91 ? 11.331 -0.063 -12.839 1.00 97.62 91 ALA A CA 1
ATOM 694 C C . ALA A 1 91 ? 10.341 1.116 -12.949 1.00 97.62 91 ALA A C 1
ATOM 696 O O . ALA A 1 91 ? 10.636 2.222 -12.486 1.00 97.62 91 ALA A O 1
ATOM 697 N N . LEU A 1 92 ? 9.149 0.913 -13.526 1.00 97.06 92 LEU A N 1
ATOM 698 C CA . LEU A 1 92 ? 8.122 1.952 -13.578 1.00 97.06 92 LEU A CA 1
ATOM 699 C C . LEU A 1 92 ? 7.530 2.217 -12.182 1.00 97.06 92 LEU A C 1
ATOM 701 O O . LEU A 1 92 ? 7.181 1.277 -11.464 1.00 97.06 92 LEU A O 1
ATOM 705 N N . PRO A 1 93 ? 7.273 3.486 -11.808 1.00 96.25 93 PRO A N 1
ATOM 706 C CA . PRO A 1 93 ? 6.446 3.791 -10.647 1.00 96.25 93 PRO A CA 1
ATOM 707 C C . PRO A 1 93 ? 5.058 3.148 -10.774 1.00 96.25 93 PRO A C 1
ATOM 709 O O . PRO A 1 93 ? 4.472 3.131 -11.860 1.00 96.25 93 PRO A O 1
ATOM 712 N N . ARG A 1 94 ? 4.478 2.694 -9.654 1.00 93.56 94 ARG A N 1
ATOM 713 C CA . ARG A 1 94 ? 3.151 2.044 -9.622 1.00 93.56 94 ARG A CA 1
ATOM 714 C C . ARG A 1 94 ? 2.072 2.841 -10.360 1.00 93.56 94 ARG A C 1
ATOM 716 O O . ARG A 1 94 ? 1.333 2.270 -11.155 1.00 93.56 94 ARG A O 1
ATOM 723 N N . ALA A 1 95 ? 2.020 4.155 -10.139 1.00 92.69 95 ALA A N 1
ATOM 724 C CA . ALA A 1 95 ? 1.058 5.040 -10.798 1.00 92.69 95 ALA A CA 1
ATOM 725 C C . ALA A 1 95 ? 1.164 4.984 -12.332 1.00 92.69 95 ALA A C 1
ATOM 727 O O . ALA A 1 95 ? 0.154 5.025 -13.030 1.00 92.69 95 ALA A O 1
ATOM 728 N N . ARG A 1 96 ? 2.382 4.830 -12.866 1.00 97.31 96 ARG A N 1
ATOM 729 C CA . ARG A 1 96 ? 2.622 4.760 -14.307 1.00 97.31 96 ARG A CA 1
ATOM 730 C C . ARG A 1 96 ? 2.219 3.409 -14.895 1.00 97.31 96 ARG A C 1
ATOM 732 O O . ARG A 1 96 ? 1.574 3.396 -15.937 1.00 97.31 96 ARG A O 1
ATOM 739 N N . ARG A 1 97 ? 2.511 2.293 -14.211 1.00 97.69 97 ARG A N 1
ATOM 740 C CA . ARG A 1 97 ? 1.988 0.967 -14.607 1.00 97.69 97 ARG A CA 1
ATOM 741 C C . ARG A 1 97 ? 0.465 0.973 -14.698 1.00 97.69 97 ARG A C 1
ATOM 743 O O . ARG A 1 97 ? -0.099 0.514 -15.681 1.00 97.69 97 ARG A O 1
ATOM 750 N N . TRP A 1 98 ? -0.193 1.554 -13.699 1.00 96.31 98 TRP A N 1
ATOM 751 C CA . TRP A 1 98 ? -1.652 1.650 -13.657 1.00 96.31 98 TRP A CA 1
ATOM 752 C C . TRP A 1 98 ? -2.229 2.505 -14.773 1.00 96.31 98 TRP A C 1
ATOM 754 O O . TRP A 1 98 ? -3.261 2.147 -15.331 1.00 96.31 98 TRP A O 1
ATOM 764 N N . ARG A 1 99 ? -1.547 3.594 -15.141 1.00 96.50 99 ARG A N 1
ATOM 765 C CA . ARG A 1 99 ? -1.957 4.39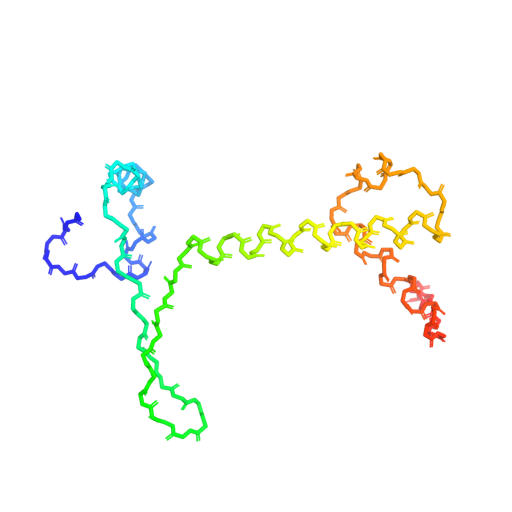8 -16.289 1.00 96.50 99 ARG A CA 1
ATOM 766 C C . ARG A 1 99 ? -1.920 3.590 -17.585 1.00 96.50 99 ARG A C 1
ATOM 768 O O . ARG A 1 99 ? -2.870 3.660 -18.350 1.00 96.50 99 ARG A O 1
ATOM 775 N N . TYR A 1 100 ? -0.871 2.804 -17.822 1.00 96.69 100 TYR A N 1
ATOM 776 C CA . TYR A 1 100 ? -0.817 1.936 -19.004 1.00 96.69 100 TYR A CA 1
ATOM 777 C C . TYR A 1 100 ? -1.894 0.849 -18.983 1.00 96.69 100 TYR A C 1
ATOM 779 O O . TYR A 1 100 ? -2.527 0.615 -20.003 1.00 96.69 100 TYR A O 1
ATOM 787 N N . LEU A 1 101 ? -2.167 0.241 -17.826 1.00 96.81 101 LEU A N 1
ATOM 788 C CA . LEU A 1 101 ? -3.256 -0.732 -17.689 1.00 96.81 101 LEU A CA 1
ATOM 789 C C . LEU A 1 101 ? -4.636 -0.115 -17.950 1.00 96.81 101 LEU A C 1
ATOM 791 O O . LEU A 1 101 ? -5.499 -0.771 -18.522 1.00 96.81 101 LEU A O 1
ATOM 795 N N . GLU A 1 102 ? -4.851 1.141 -17.557 1.00 95.38 102 GLU A N 1
ATOM 796 C CA . GLU A 1 102 ? -6.073 1.880 -17.878 1.00 95.38 102 GLU A CA 1
ATOM 797 C C . GLU A 1 102 ? -6.199 2.153 -19.380 1.00 95.38 102 GLU A C 1
ATOM 799 O O . GLU A 1 102 ? -7.267 1.930 -19.941 1.00 95.38 102 GLU A O 1
ATOM 804 N N . LEU A 1 103 ? -5.119 2.594 -20.035 1.00 94.88 103 LEU A N 1
ATOM 805 C CA . LEU A 1 103 ? -5.103 2.810 -21.486 1.00 94.88 103 LEU A CA 1
ATOM 806 C C . LEU A 1 103 ? -5.382 1.506 -22.238 1.00 94.88 103 LEU A C 1
ATOM 808 O O . LEU A 1 103 ? -6.231 1.484 -23.122 1.00 94.88 103 LEU A O 1
ATOM 812 N N . LEU A 1 104 ? -4.724 0.422 -21.828 1.00 95.31 104 LEU A N 1
ATOM 813 C CA . LEU A 1 104 ? -4.931 -0.910 -22.378 1.00 95.31 104 LEU A CA 1
ATOM 814 C C . LEU A 1 104 ? -6.378 -1.381 -22.187 1.00 95.31 104 LEU A C 1
ATOM 816 O O . LEU A 1 104 ? -6.990 -1.880 -23.124 1.00 95.31 104 LEU A O 1
ATOM 820 N N . ARG A 1 105 ? -6.952 -1.204 -20.990 1.00 94.38 105 ARG A N 1
ATOM 821 C CA . ARG A 1 105 ? -8.364 -1.525 -20.737 1.00 94.38 105 ARG A CA 1
ATOM 822 C C . ARG A 1 105 ? -9.278 -0.741 -21.674 1.00 94.38 105 ARG A C 1
ATOM 824 O O . ARG A 1 105 ? -10.161 -1.337 -22.277 1.00 94.38 105 ARG A O 1
ATOM 831 N N . ASN A 1 106 ? -9.057 0.566 -21.804 1.00 92.50 106 ASN A N 1
ATOM 832 C CA . ASN A 1 106 ? -9.863 1.413 -22.678 1.00 92.50 106 ASN A CA 1
ATOM 833 C C . ASN A 1 106 ? -9.788 0.930 -24.133 1.00 92.50 106 ASN A C 1
ATOM 835 O O . ASN A 1 106 ? -10.824 0.782 -24.769 1.00 92.50 106 ASN A O 1
ATOM 839 N N . GLU A 1 107 ? -8.592 0.607 -24.627 1.00 90.56 107 GLU A N 1
ATOM 840 C CA . GLU A 1 107 ? -8.389 0.065 -25.973 1.00 90.56 107 GLU A CA 1
ATOM 841 C C . GLU A 1 107 ? -9.123 -1.271 -26.182 1.00 90.56 107 GLU A C 1
ATOM 843 O O . GLU A 1 107 ? -9.847 -1.426 -27.165 1.00 90.56 107 GLU A O 1
ATOM 848 N N . LEU A 1 108 ? -9.006 -2.210 -25.235 1.00 91.31 108 LEU A N 1
ATOM 849 C CA . LEU A 1 108 ? -9.680 -3.515 -25.290 1.00 91.31 108 LEU A CA 1
ATOM 850 C C .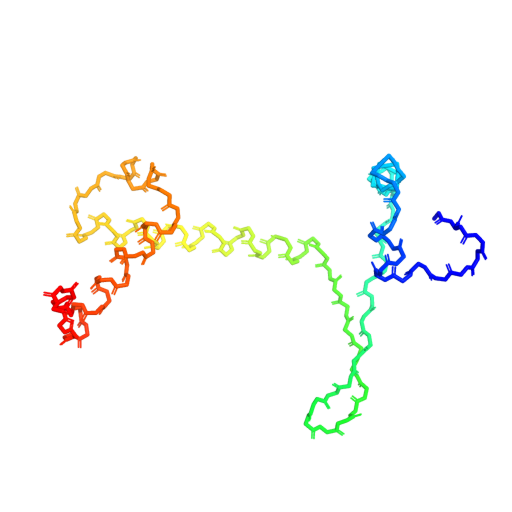 LEU A 1 108 ? -11.211 -3.406 -25.209 1.00 91.31 108 LEU A C 1
ATOM 852 O O . LEU A 1 108 ? -11.919 -4.225 -25.790 1.00 91.31 108 LEU A O 1
ATOM 856 N N . GLU A 1 109 ? -11.723 -2.401 -24.501 1.00 92.94 109 GLU A N 1
ATOM 857 C CA . GLU A 1 109 ? -13.154 -2.100 -24.394 1.00 92.94 109 GLU A CA 1
ATOM 858 C C . GLU A 1 109 ? -13.673 -1.233 -25.559 1.00 92.94 109 GLU A C 1
ATOM 860 O O . GLU A 1 109 ? -14.867 -0.944 -25.629 1.00 92.94 109 GLU A O 1
ATOM 865 N N . GLY A 1 110 ? -12.803 -0.822 -26.491 1.00 88.75 110 GLY A N 1
ATOM 866 C CA . GLY A 1 110 ? -13.165 0.027 -27.630 1.00 88.75 110 GLY A CA 1
ATOM 867 C C . GLY A 1 110 ? -13.428 1.492 -27.263 1.00 88.75 110 GLY A C 1
ATOM 868 O O . GLY A 1 110 ? -14.014 2.233 -28.054 1.00 88.75 110 GLY A O 1
ATOM 869 N N . HIS A 1 111 ? -13.003 1.930 -26.078 1.00 83.38 111 HIS A N 1
ATOM 870 C CA . HIS A 1 111 ? -13.036 3.327 -25.668 1.00 83.38 111 HIS A CA 1
ATOM 871 C C . HIS A 1 111 ? -11.863 4.079 -26.320 1.00 83.38 111 HIS A C 1
ATOM 873 O O . HIS A 1 111 ? -10.704 3.732 -26.069 1.00 83.38 111 HIS A O 1
ATOM 879 N N . PRO A 1 112 ? -12.117 5.121 -27.137 1.00 74.44 112 PRO A N 1
ATOM 880 C CA . PRO A 1 112 ? -11.044 5.865 -27.778 1.00 74.44 112 PRO A CA 1
ATOM 881 C C . PRO A 1 112 ? -10.144 6.512 -26.724 1.00 74.44 112 PRO A C 1
ATOM 883 O O . PRO A 1 112 ? -10.612 7.000 -25.689 1.00 74.44 112 PRO A O 1
ATOM 886 N N . LEU A 1 113 ? -8.841 6.551 -27.008 1.00 70.06 113 LEU A N 1
ATOM 887 C CA . LEU A 1 113 ? -7.936 7.445 -26.301 1.00 70.06 113 LEU A CA 1
ATOM 888 C C . LEU A 1 113 ? -8.459 8.859 -26.545 1.00 70.06 113 LEU A C 1
ATOM 890 O O . LEU A 1 113 ? -8.446 9.332 -27.675 1.00 70.06 113 LEU A O 1
ATOM 894 N N . VAL A 1 114 ? -9.005 9.503 -25.514 1.00 66.94 114 VAL A N 1
ATOM 895 C CA . VAL A 1 114 ? -9.428 10.900 -25.627 1.00 66.94 114 VAL A CA 1
ATOM 896 C C . VAL A 1 114 ? -8.210 11.703 -26.073 1.00 66.94 114 VAL A C 1
ATOM 898 O O . VAL A 1 114 ? -7.218 11.756 -25.340 1.00 66.94 114 VAL A O 1
ATOM 901 N N . ASP A 1 115 ? -8.286 12.304 -27.262 1.00 53.31 115 ASP A N 1
ATOM 902 C CA . ASP A 1 115 ? -7.306 13.260 -27.778 1.00 53.31 115 ASP A CA 1
ATOM 903 C C . ASP A 1 115 ? -7.360 14.524 -26.907 1.00 53.31 115 ASP A C 1
ATOM 905 O O . ASP A 1 115 ? -7.975 15.536 -27.230 1.00 53.31 115 ASP A O 1
ATOM 909 N N . GLY A 1 116 ? -6.787 14.436 -25.711 1.00 50.75 116 GLY A N 1
ATOM 910 C CA . GLY A 1 116 ? -6.821 15.482 -24.702 1.00 50.75 116 GLY A CA 1
ATOM 911 C C . GLY A 1 116 ? -5.737 16.527 -24.921 1.00 50.75 116 GLY A C 1
ATOM 912 O O . GLY A 1 116 ? -4.874 16.659 -24.061 1.00 50.75 116 GLY A O 1
ATOM 913 N N . TRP A 1 117 ? -5.800 17.251 -26.042 1.00 49.19 117 TRP A N 1
ATOM 914 C CA . TRP A 1 117 ? -5.266 18.613 -26.178 1.00 49.19 117 TRP A CA 1
ATOM 915 C C . TRP A 1 117 ? -6.165 19.420 -27.132 1.00 49.19 117 TRP A C 1
ATOM 917 O O . TRP A 1 117 ? -5.865 19.599 -28.312 1.00 49.19 117 TRP A O 1
ATOM 927 N N . SER A 1 118 ? -7.291 19.908 -26.617 1.00 39.72 118 SER A N 1
ATOM 928 C CA . SER A 1 118 ? -7.947 21.139 -27.080 1.00 39.72 118 SER A CA 1
ATOM 929 C C . SER A 1 118 ? -8.289 21.980 -25.864 1.00 39.72 118 SER A C 1
ATOM 931 O O . SER A 1 118 ? -8.709 21.375 -24.851 1.00 39.72 118 SER A O 1
#

Mean predicted aligned error: 11.87 Å

Sequence (118 aa):
MEVDGQPLTPDGWKALPVRSRHAVALALAEGTTAPDLGLLGRCPQCSAWLELELDPFALLARELRGGAARLESEVHCLAFHYHWSEADILALPRARRWRYLELLRNELEGHPLVDGWS

Radius of gyration: 22.81 Å; Cα contacts (8 Å, |Δi|>4): 59; chains: 1; bounding box: 43×33×61 Å

Secondary structure (DSSP, 8-state):
--STTSPPPHHHHHHS-HHHHHHHHHHHHT-SSPPP-EEEEE-TTT--EEEEE--HHHHHHHHHHHHHHHHHHHHHHHHHHH---HHHHHHS-HHHHHHHHHHHHHHHTT--------

Nearest PDB structures (foldseek):
  8vwj-assembly1_S  TM=3.127E-01  e=1.250E+00  Autographa californica multiple nucleopolyhedrovirus
  5zm5-assembly1_A-2  TM=3.707E-01  e=3.414E+00  Homo sapiens
  5zm6-assembly1_A-2  TM=4.074E-01  e=5.835E+00  Homo sapiens
  7ux1-assembly1_A  TM=3.238E-01  e=6.671E+00  Escherichia coli K-12

Solvent-accessible surface area (backbone atoms only — not comparable to full-atom values): 7367 Å² total; per-residue (Å²): 138,79,68,91,83,55,85,80,45,78,65,58,56,67,68,47,55,67,70,56,55,49,52,53,51,53,58,56,70,72,45,94,64,80,80,89,44,76,44,81,47,63,40,92,88,77,64,46,82,39,82,44,80,57,56,66,65,61,49,50,52,48,53,52,53,52,48,50,59,48,48,52,52,54,47,50,56,47,30,73,75,69,67,49,52,68,69,62,56,67,70,43,57,70,72,56,53,51,52,52,53,50,51,51,49,32,54,77,72,69,43,74,80,75,81,84,82,128

pLDDT: mean 85.53, std 13.71, range [39.56, 98.38]

Foldseek 3Di:
DDDPPDDQDPVNLVPDDPVVVVVVVVVQVPDPDHDFAWDWDADPPPRDIDTDGDDPVVVVVVVVVVVVVVLVVLLVVCCVPVVDDSVVLVPDDPVVSVVVVVVVVCVVVVNDPPPPDD

Organism: NCBI:txid2316731